Protein AF-A0A151EFY1-F1 (afdb_monomer_lite)

Secondary structure (DSSP, 8-state):
-PPPP--SEEEEEEETTEEEEEEEEEE----SEEEETTEEEEPSS-GGGSHHHHHHHHHHHHHHHHH-TTSEEEEEES----SHHHHHHHHHHBTTTBSEEEETT-HHHHHHHHHHHHHT-

Foldseek 3Di:
DDDDDDFPDWDWDDDPPDIATAETEHEFFDDQWDADPNDIDGDPQGTLSDPVNLVVLLVVLVVCCVVRVNHAYEYEYLDQDPDDPSNVSQVVCDPPSHVYHANPVDVVSVVVVVVSSVVSD

Sequence (121 aa):
MGKVGKADFAVLVDMIANRRIIAIIETKGAADRITCDDEIRKLSRPGMLRTDTVKKAISNAYQVSRAFPESLFFIVTSHVPTGGNAKCMCDLAEGDIVNKIVDITNPSDLDEMIKMIREAL

Radius of gyration: 15.98 Å; chains: 1; bounding box: 38×28×49 Å

Structure (mmCIF, N/CA/C/O backbone):
data_AF-A0A151EFY1-F1
#
_entry.id   AF-A0A151EFY1-F1
#
loop_
_atom_site.group_PDB
_atom_site.id
_atom_site.type_symbol
_atom_site.label_atom_id
_atom_site.label_alt_id
_atom_site.label_comp_id
_atom_site.label_asym_id
_atom_site.label_entity_id
_atom_site.label_seq_id
_atom_site.pdbx_PDB_ins_code
_atom_site.Cartn_x
_atom_site.Cartn_y
_atom_site.Cartn_z
_atom_site.occupancy
_atom_site.B_iso_or_equiv
_atom_site.auth_seq_id
_atom_site.auth_comp_id
_atom_site.auth_asym_id
_atom_site.auth_atom_id
_atom_site.pdbx_PDB_model_num
ATOM 1 N N . MET A 1 1 ? -25.750 8.972 -9.951 1.00 37.62 1 MET A N 1
ATOM 2 C CA . MET A 1 1 ? -25.087 8.427 -8.745 1.00 37.62 1 MET A CA 1
ATOM 3 C C . MET A 1 1 ? -23.735 7.879 -9.167 1.00 37.62 1 MET A C 1
ATOM 5 O O . MET A 1 1 ? -23.700 6.973 -9.990 1.00 37.62 1 MET A O 1
ATOM 9 N N . GLY A 1 2 ? -22.637 8.491 -8.717 1.00 41.62 2 GLY A N 1
ATOM 10 C CA . GLY A 1 2 ? -21.289 8.002 -9.025 1.00 41.62 2 GLY A CA 1
ATOM 11 C C . GLY A 1 2 ? -21.068 6.625 -8.399 1.00 41.62 2 GLY A C 1
ATOM 12 O O . GLY A 1 2 ? -21.547 6.372 -7.295 1.00 41.62 2 GLY A O 1
ATOM 13 N N . LYS A 1 3 ? -20.391 5.718 -9.112 1.00 42.47 3 LYS A N 1
ATOM 14 C CA . LYS A 1 3 ? -19.990 4.423 -8.548 1.00 42.47 3 LYS A CA 1
ATOM 15 C C . LYS A 1 3 ? -19.080 4.690 -7.346 1.00 42.47 3 LYS A C 1
ATOM 17 O O . LYS A 1 3 ? -18.066 5.364 -7.494 1.00 42.47 3 LYS A O 1
ATOM 22 N N . VAL A 1 4 ? -19.477 4.188 -6.179 1.00 54.28 4 VAL A N 1
ATOM 23 C CA . VAL A 1 4 ? -18.703 4.260 -4.932 1.00 54.28 4 VAL A CA 1
ATOM 24 C C . VAL A 1 4 ? -17.350 3.581 -5.164 1.00 54.28 4 VAL A C 1
ATOM 26 O O . VAL A 1 4 ? -17.306 2.499 -5.759 1.00 54.28 4 VAL A O 1
ATOM 29 N N . GLY A 1 5 ? -16.257 4.226 -4.744 1.00 56.97 5 GLY A N 1
ATOM 30 C CA . GLY A 1 5 ? -14.927 3.616 -4.762 1.00 56.97 5 GLY A CA 1
ATOM 31 C C . GLY A 1 5 ? -14.940 2.300 -3.983 1.00 56.97 5 GLY A C 1
ATOM 32 O O . GLY A 1 5 ? -15.571 2.208 -2.932 1.00 56.97 5 GLY A O 1
ATOM 33 N N . LYS A 1 6 ? -14.297 1.263 -4.523 1.00 72.69 6 LYS A N 1
ATOM 34 C CA . LYS A 1 6 ? -14.164 -0.040 -3.862 1.00 72.69 6 LYS A CA 1
ATOM 35 C C . LYS A 1 6 ? -12.728 -0.202 -3.388 1.00 72.69 6 LYS A C 1
ATOM 37 O O . LYS A 1 6 ? -11.820 0.042 -4.175 1.00 72.69 6 LYS A O 1
ATOM 42 N N . ALA A 1 7 ? -12.562 -0.614 -2.137 1.00 78.44 7 ALA A N 1
ATOM 43 C CA . ALA A 1 7 ? -11.296 -1.148 -1.658 1.00 78.44 7 ALA A CA 1
ATOM 44 C C . ALA A 1 7 ? -11.056 -2.537 -2.262 1.00 78.44 7 ALA A C 1
ATOM 46 O O . ALA A 1 7 ? -12.021 -3.263 -2.526 1.00 78.44 7 ALA A O 1
ATOM 47 N N . ASP A 1 8 ? -9.788 -2.910 -2.430 1.00 84.50 8 ASP A N 1
ATOM 48 C CA . ASP A 1 8 ? -9.432 -4.259 -2.871 1.00 84.50 8 ASP A CA 1
ATOM 49 C C . ASP A 1 8 ? -9.651 -5.271 -1.740 1.00 84.50 8 ASP A C 1
ATOM 51 O O . ASP A 1 8 ? -10.311 -6.291 -1.942 1.00 84.50 8 ASP A O 1
ATOM 55 N N . PHE A 1 9 ? -9.171 -4.959 -0.530 1.00 89.31 9 PHE A N 1
ATOM 56 C CA . PHE A 1 9 ? -9.396 -5.777 0.663 1.00 89.31 9 PHE A CA 1
ATOM 57 C C . PHE A 1 9 ? -9.688 -4.920 1.899 1.00 89.31 9 PHE A C 1
ATOM 59 O O . PHE A 1 9 ? -9.227 -3.784 2.019 1.00 89.31 9 PHE A O 1
ATOM 66 N N . ALA A 1 10 ? -10.430 -5.497 2.845 1.00 89.38 10 ALA A N 1
ATOM 67 C CA . ALA A 1 10 ? -10.682 -4.911 4.156 1.00 89.38 10 ALA A CA 1
ATOM 68 C C . ALA A 1 10 ? -10.626 -5.991 5.244 1.00 89.38 10 ALA A C 1
ATOM 70 O O . ALA A 1 10 ? -11.134 -7.098 5.056 1.00 89.38 10 ALA A O 1
ATOM 71 N N . VAL A 1 11 ? -10.032 -5.652 6.386 1.00 88.19 11 VAL A N 1
ATOM 72 C CA . VAL A 1 11 ? -10.035 -6.468 7.603 1.00 88.19 11 VAL A CA 1
ATOM 73 C C . VAL A 1 11 ? -11.171 -5.982 8.492 1.00 88.19 11 VAL A C 1
ATOM 75 O O . VAL A 1 11 ? -11.233 -4.802 8.846 1.00 88.19 11 VAL A O 1
ATOM 78 N N . LEU A 1 12 ? -12.078 -6.893 8.834 1.00 89.31 12 LEU A N 1
ATOM 79 C CA . LEU A 1 12 ? -13.272 -6.612 9.622 1.00 89.31 12 LEU A CA 1
ATOM 80 C C . LEU A 1 12 ? -13.205 -7.369 10.944 1.00 89.31 12 LEU A C 1
ATOM 82 O O . LEU A 1 12 ? -12.847 -8.545 10.961 1.00 89.31 12 LEU A O 1
ATOM 86 N N . VAL A 1 13 ? -13.630 -6.717 12.021 1.00 83.88 13 VAL A N 1
ATOM 87 C CA . VAL A 1 13 ? -13.929 -7.391 13.287 1.00 83.88 13 VAL A CA 1
ATOM 88 C C . VAL A 1 13 ? -15.435 -7.334 13.503 1.00 83.88 13 VAL A C 1
ATOM 90 O O . VAL A 1 13 ? -16.038 -6.259 13.480 1.00 83.88 13 VAL A O 1
ATOM 93 N N . ASP A 1 14 ? -16.041 -8.508 13.679 1.00 76.06 14 ASP A N 1
ATOM 94 C CA . ASP A 1 14 ? -17.463 -8.660 13.985 1.00 76.06 14 ASP A CA 1
ATOM 95 C C . ASP A 1 14 ? -17.622 -8.876 15.496 1.00 76.06 14 ASP A C 1
ATOM 97 O O . ASP A 1 14 ? -17.625 -10.000 15.997 1.00 76.06 14 ASP A O 1
ATOM 101 N N . MET A 1 15 ? -17.686 -7.774 16.244 1.00 65.56 15 MET A N 1
ATOM 102 C CA . MET A 1 15 ? -18.071 -7.808 17.654 1.00 65.56 15 MET A CA 1
ATOM 103 C C . MET A 1 15 ? -19.591 -7.755 17.697 1.00 65.56 15 MET A C 1
ATOM 105 O O . MET A 1 15 ? -20.138 -6.671 17.536 1.00 65.56 15 MET A O 1
ATOM 109 N N . ILE A 1 16 ? -20.243 -8.916 17.842 1.00 54.81 16 ILE A N 1
ATOM 110 C CA . ILE A 1 16 ? -21.666 -9.127 18.185 1.00 54.81 16 ILE A CA 1
ATOM 111 C C . ILE A 1 16 ? -22.492 -7.822 18.066 1.00 54.81 16 ILE A C 1
ATOM 113 O O . ILE A 1 16 ? -22.746 -7.155 19.064 1.00 54.81 16 ILE A O 1
ATOM 117 N N . ALA A 1 17 ? -22.855 -7.445 16.830 1.00 57.62 17 ALA A N 1
ATOM 118 C CA . ALA A 1 17 ? -23.658 -6.271 16.425 1.00 57.62 17 ALA A CA 1
ATOM 119 C C . ALA A 1 17 ? -22.955 -4.964 15.980 1.00 57.62 17 ALA A C 1
ATOM 121 O O . ALA A 1 17 ? -23.659 -4.071 15.509 1.00 57.62 17 ALA A O 1
ATOM 122 N N . ASN A 1 18 ? -21.624 -4.835 16.013 1.00 65.94 18 ASN A N 1
ATOM 123 C CA . ASN A 1 18 ? -20.933 -3.641 15.502 1.00 65.94 18 ASN A CA 1
ATOM 124 C C . ASN A 1 18 ? -19.696 -4.008 14.666 1.00 65.94 18 ASN A C 1
ATOM 126 O O . ASN A 1 18 ? -18.588 -4.173 15.178 1.00 65.94 18 ASN A O 1
ATOM 130 N N . ARG A 1 19 ? -19.893 -4.146 13.349 1.00 75.81 19 ARG A N 1
ATOM 131 C CA . ARG A 1 19 ? -18.801 -4.411 12.405 1.00 75.81 19 ARG A CA 1
ATOM 132 C C . ARG A 1 19 ? -17.909 -3.185 12.292 1.00 75.81 19 ARG A C 1
ATOM 134 O O . ARG A 1 19 ? -18.337 -2.155 11.773 1.00 75.81 19 ARG A O 1
ATOM 141 N N . ARG A 1 20 ? -16.658 -3.318 12.726 1.00 87.44 20 ARG A N 1
ATOM 142 C CA . ARG A 1 20 ? -15.633 -2.282 12.579 1.00 87.44 20 ARG A CA 1
ATOM 143 C C . ARG A 1 20 ? -14.654 -2.674 11.477 1.00 87.44 20 ARG A C 1
ATOM 145 O O . ARG A 1 20 ? -14.194 -3.814 11.428 1.00 87.44 20 ARG A O 1
ATOM 152 N N . ILE A 1 21 ? -14.324 -1.717 10.612 1.00 91.19 21 ILE A N 1
ATOM 153 C CA . ILE A 1 21 ? -13.206 -1.842 9.673 1.00 91.19 21 ILE A CA 1
ATOM 154 C C . ILE A 1 21 ? -11.926 -1.511 10.439 1.00 91.19 21 ILE A C 1
ATOM 156 O O . ILE A 1 21 ? -11.786 -0.401 10.946 1.00 91.19 21 ILE A O 1
ATOM 160 N N . ILE A 1 22 ? -11.016 -2.477 10.535 1.00 94.56 22 ILE A N 1
ATOM 161 C CA . ILE A 1 22 ? -9.721 -2.310 11.209 1.00 94.56 22 ILE A CA 1
ATOM 162 C C . ILE A 1 22 ? -8.680 -1.790 10.234 1.00 94.56 22 ILE A C 1
ATOM 164 O O . ILE A 1 22 ? -7.949 -0.856 10.542 1.00 94.56 22 ILE A O 1
ATOM 168 N N . ALA A 1 23 ? -8.637 -2.383 9.044 1.00 95.62 23 ALA A N 1
ATOM 169 C CA . ALA A 1 23 ? -7.678 -2.016 8.021 1.00 95.62 23 ALA A CA 1
ATOM 170 C C . ALA A 1 23 ? -8.288 -2.121 6.628 1.00 95.62 23 ALA A C 1
ATOM 172 O O . ALA A 1 23 ? -9.112 -2.996 6.356 1.00 95.62 23 ALA A O 1
ATOM 173 N N . ILE A 1 24 ? -7.834 -1.252 5.739 1.00 95.88 24 ILE A N 1
ATOM 174 C CA . ILE A 1 24 ? -8.112 -1.264 4.311 1.00 95.88 24 ILE A CA 1
ATOM 175 C C . ILE A 1 24 ? -6.784 -1.424 3.582 1.00 95.88 24 ILE A C 1
ATOM 177 O O . ILE A 1 24 ? -5.803 -0.755 3.903 1.00 95.88 24 ILE A O 1
ATOM 181 N N . ILE A 1 25 ? -6.757 -2.325 2.604 1.00 96.31 25 ILE A N 1
ATOM 182 C CA . ILE A 1 25 ? -5.566 -2.632 1.819 1.00 96.31 25 ILE A CA 1
ATOM 183 C C . ILE A 1 25 ? -5.883 -2.330 0.358 1.00 96.31 25 ILE A C 1
ATOM 185 O O . ILE A 1 25 ? -6.719 -2.989 -0.264 1.00 96.31 25 ILE A O 1
ATOM 189 N N . GLU A 1 26 ? -5.206 -1.323 -0.180 1.00 95.00 26 G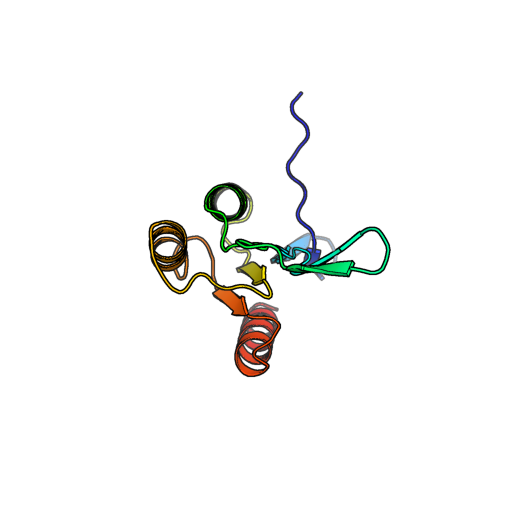LU A N 1
ATOM 190 C CA . GLU A 1 26 ? -5.267 -0.931 -1.582 1.00 95.00 26 GLU A CA 1
ATOM 191 C C . GLU A 1 26 ? -4.069 -1.527 -2.322 1.00 95.00 26 GLU A C 1
ATOM 193 O O . GLU A 1 26 ? -2.915 -1.198 -2.045 1.00 95.00 26 GLU A O 1
ATOM 198 N N . THR A 1 27 ? -4.325 -2.388 -3.298 1.00 93.44 27 THR A N 1
ATOM 199 C CA . THR A 1 27 ? -3.277 -3.062 -4.060 1.00 93.44 27 THR A CA 1
ATOM 200 C C . THR A 1 27 ? -2.998 -2.327 -5.364 1.00 93.44 27 THR A C 1
ATOM 202 O O . THR A 1 27 ? -3.875 -2.083 -6.191 1.00 93.44 27 THR A O 1
ATOM 205 N N . LYS A 1 28 ? -1.735 -1.964 -5.586 1.00 91.19 28 LYS A N 1
ATOM 206 C CA . LYS A 1 28 ? -1.270 -1.282 -6.801 1.00 91.19 28 LYS A CA 1
ATOM 207 C C . LYS A 1 28 ? -0.214 -2.108 -7.516 1.00 91.19 28 LYS A C 1
ATOM 209 O O . LYS A 1 28 ? 0.923 -1.686 -7.705 1.00 91.19 28 LYS A O 1
ATOM 214 N N . GLY A 1 29 ? -0.629 -3.291 -7.955 1.00 76.06 29 GLY A N 1
ATOM 215 C CA . GLY A 1 29 ? 0.159 -4.120 -8.859 1.00 76.06 29 GLY A CA 1
ATOM 216 C C . GLY A 1 29 ? 0.164 -3.582 -10.292 1.00 76.06 29 GLY A C 1
ATOM 217 O O . GLY A 1 29 ? -0.742 -2.871 -10.729 1.00 76.06 29 GLY A O 1
ATOM 218 N N . ALA A 1 30 ? 1.185 -3.958 -11.053 1.00 73.19 30 ALA A N 1
ATOM 219 C CA . ALA A 1 30 ? 1.134 -3.941 -12.507 1.00 73.19 30 ALA A CA 1
ATOM 220 C C . ALA A 1 30 ? 2.066 -5.012 -13.060 1.00 73.19 30 ALA A C 1
ATOM 222 O O . ALA A 1 30 ? 3.054 -5.370 -12.418 1.00 73.19 30 ALA A O 1
ATOM 223 N N . ALA A 1 31 ? 1.768 -5.468 -14.274 1.00 70.62 31 ALA A N 1
ATOM 224 C CA . ALA A 1 31 ? 2.727 -6.234 -15.049 1.00 70.62 31 ALA A CA 1
ATOM 225 C C . ALA A 1 31 ? 4.009 -5.403 -15.237 1.00 70.62 31 ALA A C 1
ATOM 227 O O . ALA A 1 31 ? 3.938 -4.217 -15.569 1.00 70.62 31 ALA A O 1
ATOM 228 N N . ASP A 1 32 ? 5.167 -6.021 -15.022 1.00 73.50 32 ASP A N 1
ATOM 229 C CA . ASP A 1 32 ? 6.484 -5.455 -15.335 1.00 73.50 32 ASP A CA 1
ATOM 230 C C . ASP A 1 32 ? 6.927 -5.812 -16.766 1.00 73.50 32 ASP A C 1
ATOM 232 O O . ASP A 1 32 ? 7.869 -5.223 -17.298 1.00 73.50 32 ASP A O 1
ATOM 236 N N . ARG A 1 33 ? 6.235 -6.764 -17.405 1.00 79.81 33 ARG A N 1
ATOM 237 C CA . ARG A 1 33 ? 6.504 -7.262 -18.754 1.00 79.81 33 ARG A CA 1
ATOM 238 C C . ARG A 1 33 ? 5.239 -7.755 -19.452 1.00 79.81 33 ARG A C 1
ATOM 240 O O . ARG A 1 33 ? 4.281 -8.160 -18.798 1.00 79.81 33 ARG A O 1
ATOM 247 N N . ILE A 1 34 ? 5.271 -7.765 -20.778 1.00 82.38 34 ILE A N 1
ATOM 248 C CA . ILE A 1 34 ? 4.275 -8.404 -21.645 1.00 82.38 34 ILE A CA 1
ATOM 249 C C . ILE A 1 34 ? 4.990 -9.297 -22.661 1.00 82.38 34 ILE A C 1
ATOM 251 O O . ILE A 1 34 ? 6.110 -8.983 -23.064 1.00 82.38 34 ILE A O 1
ATOM 255 N N . THR A 1 35 ? 4.349 -10.389 -23.071 1.00 85.06 35 THR A N 1
ATOM 256 C CA . THR A 1 35 ? 4.831 -11.241 -24.167 1.00 85.06 35 THR A CA 1
ATOM 257 C C . THR A 1 35 ? 4.082 -10.865 -25.442 1.00 85.06 35 THR A C 1
ATOM 259 O O . THR A 1 35 ? 2.851 -10.877 -25.454 1.00 85.06 35 THR A O 1
ATOM 262 N N . CYS A 1 36 ? 4.812 -10.511 -26.498 1.00 82.06 36 CYS A N 1
ATOM 263 C CA . CYS A 1 36 ? 4.274 -10.218 -27.827 1.00 82.06 36 CYS A CA 1
ATOM 264 C C . CYS A 1 36 ? 5.087 -11.009 -28.851 1.00 82.06 36 CYS A C 1
ATOM 266 O O . CYS A 1 36 ? 6.290 -10.794 -28.921 1.00 82.06 36 CYS A O 1
ATOM 268 N N . ASP A 1 37 ? 4.449 -11.897 -29.617 1.00 86.94 37 ASP A N 1
ATOM 269 C CA . ASP A 1 37 ? 5.106 -12.699 -30.664 1.00 86.94 37 ASP A CA 1
ATOM 270 C C . ASP A 1 37 ? 6.385 -13.410 -30.170 1.00 86.94 37 ASP A C 1
ATOM 272 O O . ASP A 1 37 ? 7.448 -13.304 -30.772 1.00 86.94 37 ASP A O 1
ATOM 276 N N . ASP A 1 38 ? 6.290 -14.074 -29.011 1.00 86.81 38 ASP A N 1
ATOM 277 C CA . ASP A 1 38 ? 7.396 -14.732 -28.290 1.00 86.81 38 ASP A CA 1
ATOM 278 C C . ASP A 1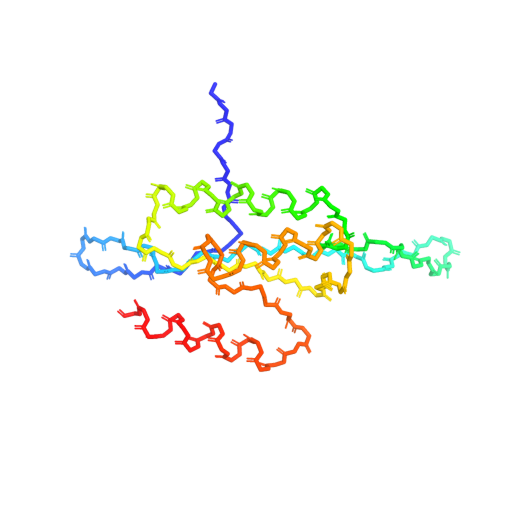 38 ? 8.528 -13.806 -27.784 1.00 86.81 38 ASP A C 1
ATOM 280 O O . ASP A 1 38 ? 9.450 -14.262 -27.103 1.00 86.81 38 ASP A O 1
ATOM 284 N N . GLU A 1 39 ? 8.430 -12.488 -27.987 1.00 86.44 39 GLU A N 1
ATOM 285 C CA . GLU A 1 39 ? 9.328 -11.497 -27.389 1.00 86.44 39 GLU A CA 1
ATOM 286 C C . GLU A 1 39 ? 8.805 -10.971 -26.044 1.00 86.44 39 GLU A C 1
ATOM 288 O O . GLU A 1 39 ? 7.666 -10.513 -25.911 1.00 86.44 39 GLU A O 1
ATOM 293 N N . ILE A 1 40 ? 9.678 -10.951 -25.030 1.00 86.06 40 ILE A N 1
ATOM 294 C CA . ILE A 1 40 ? 9.386 -10.344 -23.725 1.00 86.06 40 ILE A CA 1
ATOM 295 C C . ILE A 1 40 ? 9.719 -8.851 -23.771 1.00 86.06 40 ILE A C 1
ATOM 297 O O . ILE A 1 40 ? 10.887 -8.460 -23.823 1.00 86.06 40 ILE A O 1
ATOM 301 N N . ARG A 1 41 ? 8.700 -7.996 -23.655 1.00 84.12 41 ARG A N 1
ATOM 302 C CA . ARG A 1 41 ? 8.855 -6.537 -23.562 1.00 84.12 41 ARG A CA 1
ATOM 303 C C . ARG A 1 41 ? 8.651 -6.067 -22.129 1.00 84.12 41 ARG A C 1
ATOM 305 O O . ARG A 1 41 ? 7.563 -6.217 -21.578 1.00 84.12 41 ARG A O 1
ATOM 312 N N . LYS A 1 42 ? 9.683 -5.466 -21.526 1.00 83.56 42 LYS A N 1
ATOM 313 C CA . LYS A 1 42 ? 9.580 -4.834 -20.200 1.00 83.56 42 LYS A CA 1
ATOM 314 C C . LYS A 1 42 ? 8.831 -3.506 -20.282 1.00 83.56 42 LYS A C 1
ATOM 316 O O . LYS A 1 42 ? 9.073 -2.694 -21.173 1.00 83.56 42 LYS A O 1
ATOM 321 N N . LEU A 1 43 ? 7.954 -3.267 -19.317 1.00 78.25 43 LEU A N 1
ATOM 322 C CA . LEU A 1 43 ? 7.237 -2.009 -19.159 1.00 78.25 43 LEU A CA 1
ATOM 323 C C . LEU A 1 43 ? 8.103 -1.024 -18.366 1.00 78.25 43 LEU A C 1
ATOM 325 O O . LEU A 1 43 ? 8.682 -1.368 -17.341 1.00 78.25 43 LEU A O 1
ATOM 329 N N . SER A 1 44 ? 8.194 0.220 -18.838 1.00 74.50 44 SER A N 1
ATOM 330 C CA . SER A 1 44 ? 9.119 1.216 -18.277 1.00 74.50 44 SER A CA 1
ATOM 331 C C . SER A 1 44 ? 8.680 1.787 -16.926 1.00 74.50 44 SER A C 1
ATOM 333 O O . SER A 1 44 ? 9.513 2.276 -16.166 1.00 74.50 44 SER A O 1
ATOM 335 N N . ARG A 1 45 ? 7.374 1.766 -16.630 1.00 74.44 45 ARG A N 1
ATOM 336 C CA . ARG A 1 45 ? 6.780 2.322 -15.402 1.00 74.44 45 ARG A CA 1
ATOM 337 C C . ARG A 1 45 ? 5.597 1.474 -14.912 1.00 74.44 45 ARG A C 1
ATOM 339 O O . ARG A 1 45 ? 4.448 1.873 -15.102 1.00 74.44 45 ARG A O 1
ATOM 346 N N . PRO A 1 46 ? 5.834 0.292 -14.331 1.00 81.50 46 PRO A N 1
ATOM 347 C CA . PRO A 1 46 ? 4.790 -0.490 -13.674 1.00 81.50 46 PRO A CA 1
ATOM 348 C C . PRO A 1 46 ? 4.282 0.162 -12.377 1.00 81.50 46 PRO A C 1
ATOM 350 O O . PRO A 1 46 ? 5.020 0.813 -11.640 1.00 81.50 46 PRO A O 1
ATOM 353 N N . GLY A 1 47 ? 2.996 -0.045 -12.093 1.00 83.69 47 GLY A N 1
ATOM 354 C CA . GLY A 1 47 ? 2.395 0.182 -10.781 1.00 83.69 47 GLY A CA 1
ATOM 355 C C . GLY A 1 47 ? 2.524 1.626 -10.311 1.00 83.69 47 GLY A C 1
ATOM 356 O O . GLY A 1 47 ? 2.227 2.569 -11.052 1.00 83.69 47 GLY A O 1
ATOM 357 N N . MET A 1 48 ? 2.991 1.783 -9.073 1.00 91.38 48 MET A N 1
ATOM 358 C CA . MET A 1 48 ? 3.171 3.085 -8.428 1.00 91.38 48 MET A CA 1
ATOM 359 C C . MET A 1 48 ? 4.311 3.923 -9.029 1.00 91.38 48 MET A C 1
ATOM 361 O O . MET A 1 48 ? 4.378 5.118 -8.755 1.00 91.38 48 MET A O 1
ATOM 365 N N . LEU A 1 49 ? 5.138 3.391 -9.942 1.00 88.25 49 LEU A N 1
ATOM 366 C CA . LEU A 1 49 ? 6.095 4.221 -10.696 1.00 88.25 49 LEU A CA 1
ATOM 367 C C . LEU A 1 49 ? 5.401 5.221 -11.636 1.00 88.25 49 LEU A C 1
ATOM 369 O O . LEU A 1 49 ? 6.034 6.163 -12.123 1.00 88.25 49 LEU A O 1
ATOM 373 N N . ARG A 1 50 ? 4.099 5.045 -11.896 1.00 88.94 50 ARG A N 1
ATOM 374 C CA . ARG A 1 50 ? 3.277 6.031 -12.601 1.00 88.94 50 ARG A CA 1
ATOM 375 C C . ARG A 1 50 ? 2.593 6.960 -11.610 1.00 88.94 50 ARG A C 1
ATOM 377 O O . ARG A 1 50 ? 1.810 6.543 -10.760 1.00 88.94 50 ARG A O 1
ATOM 384 N N . THR A 1 51 ? 2.805 8.256 -11.805 1.00 91.38 51 THR A N 1
ATOM 385 C CA . THR A 1 51 ? 2.194 9.321 -11.001 1.00 91.38 51 THR A CA 1
ATOM 386 C C . THR A 1 51 ? 0.663 9.240 -10.972 1.00 91.38 51 THR A C 1
ATOM 388 O O . THR A 1 51 ? 0.067 9.549 -9.947 1.00 91.38 51 THR A O 1
ATOM 391 N N . ASP A 1 52 ? -0.000 8.816 -12.054 1.00 91.31 52 ASP A N 1
ATOM 392 C CA . ASP A 1 52 ? -1.463 8.666 -12.060 1.00 91.31 52 ASP A CA 1
ATOM 393 C C . ASP A 1 52 ? -1.938 7.556 -11.107 1.00 91.31 52 ASP A C 1
ATOM 395 O O . ASP A 1 52 ? -2.993 7.684 -10.489 1.00 91.31 52 ASP A O 1
ATOM 399 N N . THR A 1 53 ? -1.144 6.492 -10.957 1.00 92.19 53 THR A N 1
ATOM 400 C CA . THR A 1 53 ? -1.439 5.373 -10.056 1.00 92.19 53 THR A CA 1
ATOM 401 C C . THR A 1 53 ? -1.286 5.815 -8.599 1.00 92.19 53 THR A C 1
ATOM 403 O O . THR A 1 53 ? -2.179 5.551 -7.794 1.00 92.19 53 THR A O 1
ATOM 406 N N . VAL A 1 54 ? -0.244 6.600 -8.295 1.00 95.12 54 VAL A N 1
ATOM 407 C CA . VAL A 1 54 ? -0.040 7.215 -6.969 1.00 95.12 54 VAL A CA 1
ATOM 408 C C . VAL A 1 54 ? -1.188 8.157 -6.613 1.00 95.12 54 VAL A C 1
ATOM 410 O O . VAL A 1 54 ? -1.776 8.036 -5.544 1.00 95.12 54 VAL A O 1
ATOM 413 N N . LYS A 1 55 ? -1.583 9.041 -7.540 1.00 95.00 55 LYS A N 1
ATOM 414 C CA . LYS A 1 55 ? -2.708 9.969 -7.341 1.00 95.00 55 LYS A CA 1
ATOM 415 C C . LYS A 1 55 ? -4.010 9.243 -7.001 1.00 95.00 55 LYS A C 1
ATOM 417 O O . LYS A 1 55 ? -4.733 9.681 -6.113 1.00 95.00 55 LYS A O 1
ATOM 422 N N . LYS A 1 56 ? -4.305 8.133 -7.685 1.00 93.25 56 LYS A N 1
ATOM 423 C CA . LYS A 1 56 ? -5.493 7.308 -7.408 1.00 93.25 56 LYS A CA 1
ATOM 424 C C . LYS A 1 56 ? -5.428 6.686 -6.012 1.00 93.25 56 LYS A C 1
ATOM 426 O O . LYS A 1 56 ? -6.411 6.754 -5.286 1.00 93.25 56 LYS A O 1
ATOM 431 N N . ALA A 1 57 ? -4.281 6.120 -5.634 1.00 94.81 57 ALA A N 1
ATOM 432 C CA . ALA A 1 57 ? -4.106 5.497 -4.322 1.00 94.81 57 ALA A CA 1
ATOM 433 C C . ALA A 1 57 ? -4.257 6.517 -3.178 1.00 94.81 57 ALA A C 1
ATOM 435 O O . ALA A 1 57 ? -5.029 6.294 -2.252 1.00 94.81 57 ALA A O 1
ATOM 436 N N . ILE A 1 58 ? -3.611 7.679 -3.296 1.00 96.19 58 ILE A N 1
ATOM 437 C CA . ILE A 1 58 ? -3.707 8.778 -2.321 1.00 96.19 58 ILE A CA 1
ATOM 438 C C . ILE A 1 58 ? -5.128 9.347 -2.257 1.00 96.19 58 ILE A C 1
ATOM 440 O O . ILE A 1 58 ? -5.641 9.633 -1.179 1.00 96.19 58 ILE A O 1
ATOM 444 N N . SER A 1 59 ? -5.804 9.479 -3.401 1.00 95.50 59 SER A N 1
ATOM 445 C CA . SER A 1 59 ? -7.199 9.925 -3.430 1.00 95.50 59 SER A CA 1
ATOM 446 C C . SER A 1 59 ? -8.136 8.941 -2.722 1.00 95.50 59 SER A C 1
ATOM 448 O O . SER A 1 59 ? -9.087 9.387 -2.077 1.00 95.50 59 SER A O 1
ATOM 450 N N . ASN A 1 60 ? -7.883 7.631 -2.810 1.00 94.56 60 ASN A N 1
ATOM 451 C CA . ASN A 1 60 ? -8.621 6.626 -2.042 1.00 94.56 60 ASN A CA 1
ATOM 452 C C . ASN A 1 60 ? -8.304 6.730 -0.544 1.00 94.56 60 ASN A C 1
ATOM 454 O O . ASN A 1 60 ? -9.236 6.780 0.256 1.00 94.56 60 ASN A O 1
ATOM 458 N N . ALA A 1 61 ? -7.025 6.848 -0.177 1.00 96.19 61 ALA A N 1
ATOM 459 C CA . ALA A 1 61 ? -6.590 7.015 1.211 1.00 96.19 61 ALA A CA 1
ATOM 460 C C . ALA A 1 61 ? -7.272 8.219 1.880 1.00 96.19 61 ALA A C 1
ATOM 462 O O . ALA A 1 61 ? -7.834 8.101 2.964 1.00 96.19 61 ALA A O 1
ATOM 463 N N . TYR A 1 62 ? -7.326 9.359 1.184 1.00 96.25 62 TYR A N 1
ATOM 464 C CA . TYR A 1 62 ? -8.002 10.554 1.683 1.00 96.25 62 TYR A CA 1
ATOM 465 C C . TYR A 1 62 ? -9.510 10.346 1.879 1.00 96.25 62 TYR A C 1
ATOM 467 O O . TYR A 1 62 ? -10.081 10.825 2.851 1.00 96.25 62 TYR A O 1
ATOM 475 N N . GLN A 1 63 ? -10.188 9.639 0.972 1.00 94.62 63 GLN A N 1
ATOM 476 C CA . GLN A 1 63 ? -11.613 9.339 1.150 1.00 94.62 63 GLN A CA 1
ATOM 477 C C . GLN A 1 63 ? -11.843 8.435 2.366 1.00 94.62 63 GLN A C 1
ATOM 479 O O . GLN A 1 63 ? -12.768 8.678 3.143 1.00 94.62 63 GLN A O 1
ATOM 484 N N . VAL A 1 64 ? -10.984 7.430 2.557 1.00 93.50 64 VAL A N 1
ATOM 485 C CA . VAL A 1 64 ? -11.051 6.532 3.712 1.00 93.50 64 VAL A CA 1
ATOM 486 C C . VAL A 1 64 ? -10.790 7.281 5.008 1.00 93.50 64 VAL A C 1
ATOM 488 O O . VAL A 1 64 ? -11.581 7.130 5.930 1.00 93.50 64 VAL A O 1
ATOM 491 N N . SER A 1 65 ? -9.770 8.136 5.081 1.00 94.75 65 SER A N 1
ATOM 492 C CA . SER A 1 65 ? -9.459 8.862 6.319 1.00 94.75 65 SER A CA 1
ATOM 493 C C . SER A 1 65 ? -10.597 9.778 6.783 1.00 94.75 65 SER A C 1
ATOM 495 O O . SER A 1 65 ? -10.696 10.099 7.963 1.00 94.75 65 SER A O 1
ATOM 497 N N . ARG A 1 66 ? -11.504 10.176 5.878 1.00 95.00 66 ARG A N 1
ATOM 498 C CA . ARG A 1 66 ? -12.722 10.933 6.215 1.00 95.00 66 ARG A CA 1
ATOM 499 C C . ARG A 1 66 ? -13.917 10.052 6.561 1.00 95.00 66 ARG A C 1
ATOM 501 O O . ARG A 1 66 ? -14.708 10.435 7.416 1.00 95.00 66 ARG A O 1
ATOM 508 N N . ALA A 1 67 ? -14.078 8.917 5.886 1.00 91.50 67 ALA A N 1
ATOM 509 C CA . ALA A 1 67 ? -15.218 8.023 6.092 1.00 91.50 67 ALA A CA 1
ATOM 510 C C . ALA A 1 67 ? -15.021 7.065 7.279 1.00 91.50 67 ALA A C 1
ATOM 512 O O . ALA A 1 67 ? -15.973 6.751 7.990 1.00 91.50 67 ALA A O 1
ATOM 513 N N . PHE A 1 68 ? -13.786 6.614 7.487 1.00 91.62 68 PHE A N 1
ATOM 514 C CA . PHE A 1 68 ? -13.372 5.617 8.469 1.00 91.62 68 PHE A CA 1
ATOM 515 C C . PHE A 1 68 ? -12.064 6.069 9.151 1.00 91.62 68 PHE A C 1
ATOM 517 O O . PHE A 1 68 ? -11.027 5.424 8.981 1.00 91.62 68 PHE A O 1
ATOM 524 N N . PRO A 1 69 ? -12.087 7.179 9.915 1.00 92.50 69 PRO A N 1
ATOM 525 C CA . PRO A 1 69 ? -10.880 7.796 10.483 1.00 92.50 69 PRO A CA 1
ATOM 526 C C . PRO A 1 69 ? -10.098 6.877 11.433 1.00 92.50 69 PRO A C 1
ATOM 528 O O . PRO A 1 69 ? -8.895 7.032 11.587 1.00 92.50 69 PRO A O 1
ATOM 531 N N . GLU A 1 70 ? -10.774 5.899 12.035 1.00 92.12 70 GLU A N 1
ATOM 532 C CA . GLU A 1 70 ? -10.195 4.933 12.977 1.00 92.12 70 GLU A CA 1
ATOM 533 C C . GLU A 1 70 ? -9.644 3.663 12.304 1.00 92.12 70 GLU A C 1
ATOM 535 O O . GLU A 1 70 ? -9.269 2.714 12.999 1.00 92.12 70 GLU A O 1
ATOM 540 N N . SER A 1 71 ? -9.696 3.588 10.968 1.00 94.31 71 SER A N 1
ATOM 541 C CA . SER A 1 71 ? -9.204 2.441 10.201 1.00 94.31 71 SER A CA 1
ATOM 542 C C . SER A 1 71 ? -7.806 2.708 9.661 1.00 94.31 71 SER A C 1
ATOM 544 O O . SER A 1 71 ? -7.503 3.806 9.197 1.00 94.31 71 SER A O 1
ATOM 546 N N . LEU A 1 72 ? -6.964 1.678 9.685 1.00 97.44 72 LEU A N 1
ATOM 547 C CA . LEU A 1 72 ? -5.662 1.716 9.039 1.00 97.44 72 LEU A CA 1
ATOM 548 C C . LEU A 1 72 ? -5.839 1.677 7.516 1.00 97.44 72 LEU A C 1
ATOM 550 O O . LEU A 1 72 ? -6.678 0.935 7.004 1.00 97.44 72 LEU A O 1
ATOM 554 N N . PHE A 1 73 ? -5.018 2.414 6.778 1.00 97.94 73 PHE A N 1
ATOM 555 C CA . PHE A 1 73 ? -4.981 2.370 5.321 1.00 97.94 73 PHE A CA 1
ATOM 556 C C . PHE A 1 73 ? -3.578 2.033 4.824 1.00 97.94 73 PHE A C 1
ATOM 558 O O . PHE A 1 73 ? -2.616 2.754 5.091 1.00 97.94 73 PHE A O 1
ATOM 565 N N . PHE A 1 74 ? -3.473 0.955 4.053 1.00 98.12 74 PHE A N 1
ATOM 566 C CA . PHE A 1 74 ? -2.224 0.481 3.472 1.00 98.12 74 PHE A CA 1
ATOM 567 C C . PHE A 1 74 ? -2.274 0.542 1.952 1.00 98.12 74 PHE A C 1
ATOM 569 O O . PHE A 1 74 ? -3.277 0.171 1.339 1.00 98.12 74 PHE A O 1
ATOM 576 N N . ILE A 1 75 ? -1.164 0.946 1.338 1.00 97.25 75 ILE A N 1
ATOM 577 C CA . ILE A 1 75 ? -0.950 0.765 -0.100 1.00 97.25 75 ILE A CA 1
ATOM 578 C C . ILE A 1 75 ? 0.063 -0.357 -0.272 1.00 97.25 75 ILE A C 1
ATOM 580 O O . ILE A 1 75 ? 1.209 -0.207 0.129 1.00 97.25 75 ILE A O 1
ATOM 584 N N . VAL A 1 76 ? -0.332 -1.459 -0.901 1.00 95.81 76 VAL A N 1
ATOM 585 C CA . VAL A 1 76 ? 0.557 -2.595 -1.176 1.00 95.81 76 VAL A CA 1
ATOM 586 C C . VAL A 1 76 ? 0.955 -2.578 -2.645 1.00 95.81 76 VAL A C 1
ATOM 588 O O . VAL A 1 76 ? 0.105 -2.542 -3.538 1.00 95.81 76 VAL A O 1
ATOM 591 N N . THR A 1 77 ? 2.253 -2.609 -2.924 1.00 94.56 77 THR A N 1
ATOM 592 C CA . THR A 1 77 ? 2.795 -2.561 -4.287 1.00 94.56 77 THR A CA 1
ATOM 593 C C . THR A 1 77 ? 4.057 -3.409 -4.391 1.00 94.56 77 THR A C 1
ATOM 595 O O . THR A 1 77 ? 4.744 -3.636 -3.407 1.00 94.56 77 THR A O 1
ATOM 598 N N . SER A 1 78 ? 4.380 -3.871 -5.596 1.00 91.44 78 SER A N 1
ATOM 599 C CA . SER A 1 78 ? 5.689 -4.464 -5.916 1.00 91.44 78 SER A CA 1
ATOM 600 C C . SER A 1 78 ? 6.688 -3.454 -6.478 1.00 91.44 78 SER A C 1
ATOM 602 O O . SER A 1 78 ? 7.796 -3.818 -6.852 1.00 91.44 78 SER A O 1
ATOM 604 N N . HIS A 1 79 ? 6.277 -2.193 -6.620 1.00 91.94 79 HIS A N 1
ATOM 605 C CA . HIS A 1 79 ? 7.074 -1.152 -7.260 1.00 91.94 79 HIS A CA 1
ATOM 606 C C . HIS A 1 79 ? 6.941 0.161 -6.492 1.00 91.94 79 HIS A C 1
ATOM 608 O O . HIS A 1 79 ? 6.162 1.038 -6.879 1.00 91.94 79 HIS A O 1
ATOM 614 N N . VAL A 1 80 ? 7.673 0.290 -5.387 1.00 93.69 80 VAL A N 1
ATOM 615 C CA . VAL A 1 80 ? 7.713 1.527 -4.600 1.00 93.69 80 VAL A CA 1
ATOM 616 C C . VAL A 1 80 ? 8.518 2.598 -5.354 1.00 93.69 80 VAL A C 1
ATOM 618 O O . VAL A 1 80 ? 9.617 2.319 -5.841 1.00 93.69 80 VAL A O 1
ATOM 621 N N . PRO A 1 81 ? 8.006 3.834 -5.502 1.00 93.50 81 PRO A N 1
ATOM 622 C CA . PRO A 1 81 ? 8.757 4.910 -6.141 1.00 93.50 81 PRO A CA 1
ATOM 623 C C . PRO A 1 81 ? 10.004 5.300 -5.347 1.00 93.50 81 PRO A C 1
ATOM 625 O O . PRO A 1 81 ? 9.915 5.635 -4.173 1.00 93.50 81 PRO A O 1
ATOM 628 N N . THR A 1 82 ? 11.156 5.364 -6.013 1.00 94.19 82 THR A N 1
ATOM 629 C CA . THR A 1 82 ? 12.430 5.782 -5.397 1.00 94.19 82 THR A CA 1
ATOM 630 C C . THR A 1 82 ? 12.839 7.216 -5.741 1.00 94.19 82 THR A C 1
ATOM 632 O O . THR A 1 82 ? 13.830 7.716 -5.214 1.00 94.19 82 THR A O 1
ATOM 635 N N . GLY A 1 83 ? 12.079 7.918 -6.593 1.00 94.62 83 GLY A N 1
ATOM 636 C CA . GLY A 1 83 ? 12.363 9.304 -6.967 1.00 94.62 83 GLY A CA 1
ATOM 637 C C . GLY A 1 83 ? 11.216 10.040 -7.667 1.00 94.62 83 GLY A C 1
ATOM 638 O O . GLY A 1 83 ? 10.179 9.468 -8.017 1.00 94.62 83 GLY A O 1
ATOM 639 N N . GLY A 1 84 ? 11.427 11.342 -7.879 1.00 94.69 84 GLY A N 1
ATOM 640 C CA . GLY A 1 84 ? 10.499 12.238 -8.570 1.00 94.69 84 GLY A CA 1
ATOM 641 C C . GLY A 1 84 ? 9.174 12.465 -7.833 1.00 94.69 84 GLY A C 1
ATOM 642 O O . GLY A 1 84 ? 9.029 12.172 -6.648 1.00 94.69 84 GLY A O 1
ATOM 643 N N . ASN A 1 85 ? 8.178 12.973 -8.565 1.00 95.19 85 ASN A N 1
ATOM 644 C CA . ASN A 1 85 ? 6.878 13.354 -7.995 1.00 95.19 85 ASN A CA 1
ATOM 645 C C . ASN A 1 85 ? 6.120 12.174 -7.373 1.00 95.19 85 ASN A C 1
ATOM 647 O O . ASN A 1 85 ? 5.376 12.367 -6.421 1.00 95.19 85 ASN A O 1
ATOM 651 N N . ALA A 1 86 ? 6.291 10.962 -7.914 1.00 94.50 86 ALA A N 1
ATOM 652 C CA . ALA A 1 86 ? 5.684 9.760 -7.349 1.00 94.50 86 ALA A CA 1
ATOM 653 C C . ALA A 1 86 ? 6.190 9.510 -5.920 1.00 94.50 86 ALA A C 1
ATOM 655 O O . ALA A 1 86 ? 5.370 9.374 -5.020 1.00 94.50 86 ALA A O 1
ATOM 656 N N . LYS A 1 87 ? 7.514 9.555 -5.705 1.00 96.56 87 LYS A N 1
ATOM 657 C CA . LYS A 1 87 ? 8.112 9.427 -4.371 1.00 96.56 87 LYS A CA 1
ATOM 658 C C . LYS A 1 87 ? 7.684 10.564 -3.448 1.00 96.56 87 LYS A C 1
A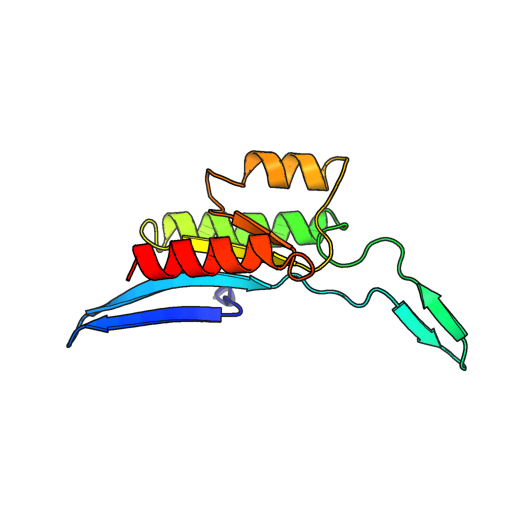TOM 660 O O . LYS A 1 87 ? 7.220 10.295 -2.355 1.00 96.56 87 LYS A O 1
ATOM 665 N N . CYS A 1 88 ? 7.763 11.812 -3.911 1.00 97.44 88 CYS A N 1
ATOM 666 C CA . CYS A 1 88 ? 7.382 12.969 -3.096 1.00 97.44 88 CYS A CA 1
ATOM 667 C C . CYS A 1 88 ? 5.939 12.866 -2.575 1.00 97.44 88 CYS A C 1
ATOM 669 O O . CYS A 1 88 ? 5.692 13.125 -1.405 1.00 97.44 88 CYS A O 1
ATOM 671 N N . MET A 1 89 ? 4.990 12.443 -3.414 1.00 97.38 89 MET A N 1
ATOM 672 C CA . MET A 1 89 ? 3.609 12.234 -2.974 1.00 97.38 89 MET A CA 1
ATOM 673 C C . MET A 1 89 ? 3.471 11.073 -1.979 1.00 97.38 89 MET A C 1
ATOM 675 O O . MET A 1 89 ? 2.682 11.184 -1.049 1.00 97.38 89 MET A O 1
ATOM 679 N N . CYS A 1 90 ? 4.213 9.978 -2.174 1.00 97.38 90 CYS A N 1
ATOM 680 C CA . CYS A 1 90 ? 4.247 8.861 -1.229 1.00 97.38 90 CYS A CA 1
ATOM 681 C C . CYS A 1 90 ? 4.789 9.303 0.137 1.00 97.38 90 CYS A C 1
ATOM 683 O O . CYS A 1 90 ? 4.114 9.100 1.137 1.00 97.38 90 CYS A O 1
ATOM 685 N N . ASP A 1 91 ? 5.939 9.983 0.154 1.00 97.88 91 ASP A N 1
ATOM 686 C CA . ASP A 1 91 ? 6.593 10.474 1.373 1.00 97.88 91 ASP A CA 1
ATOM 687 C C . ASP A 1 91 ? 5.703 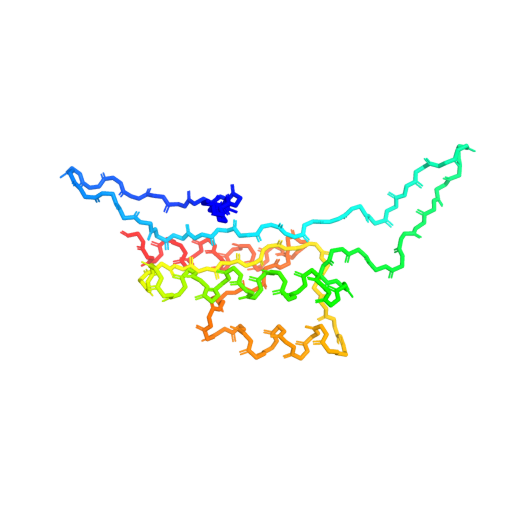11.449 2.163 1.00 97.88 91 ASP A C 1
ATOM 689 O O . ASP A 1 91 ? 5.767 11.492 3.384 1.00 97.88 91 ASP A O 1
ATOM 693 N N . LEU A 1 92 ? 4.889 12.255 1.469 1.00 97.62 92 LEU A N 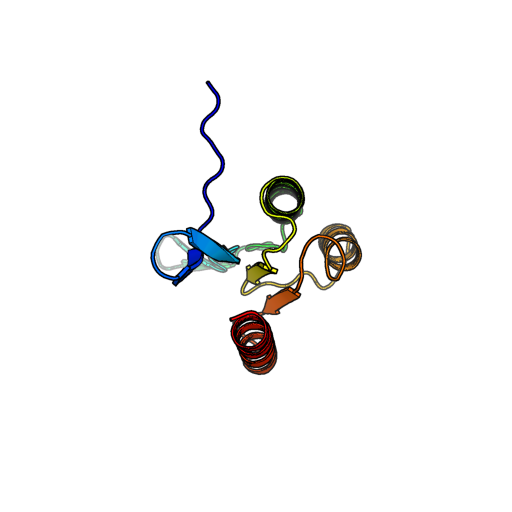1
ATOM 694 C CA . LEU A 1 92 ? 3.949 13.185 2.103 1.00 97.62 92 LEU A CA 1
ATOM 695 C C . LEU A 1 92 ? 2.695 12.493 2.651 1.00 97.62 92 LEU A C 1
ATOM 697 O O . LEU A 1 92 ? 2.077 13.015 3.571 1.00 97.62 92 LEU A O 1
ATOM 701 N N . ALA A 1 93 ? 2.273 11.384 2.044 1.00 97.62 93 ALA A N 1
ATOM 702 C CA . ALA A 1 93 ? 1.044 10.689 2.419 1.00 97.62 93 ALA A CA 1
ATOM 703 C C . ALA A 1 93 ? 1.271 9.640 3.516 1.00 97.62 93 ALA A C 1
ATOM 705 O O . ALA A 1 93 ? 0.375 9.409 4.331 1.00 97.62 93 ALA A O 1
ATOM 706 N N . GLU A 1 94 ? 2.433 8.984 3.510 1.00 97.88 94 GLU A N 1
ATOM 707 C CA . GLU A 1 94 ? 2.797 7.954 4.479 1.00 97.88 94 GLU A CA 1
ATOM 708 C C . GLU A 1 94 ? 3.040 8.556 5.871 1.00 97.88 94 GLU A C 1
ATOM 710 O O . GLU A 1 94 ? 3.745 9.549 6.026 1.00 97.88 94 GLU A O 1
ATOM 715 N N . GLY A 1 95 ? 2.416 7.969 6.892 1.00 96.25 95 GLY A N 1
ATOM 716 C CA . GLY A 1 95 ? 2.373 8.493 8.258 1.00 96.25 95 GLY A CA 1
ATOM 717 C C . GLY A 1 95 ? 1.285 9.547 8.514 1.00 96.25 95 GLY A C 1
ATOM 718 O O . GLY A 1 95 ? 1.041 9.864 9.675 1.00 96.25 95 GLY A O 1
ATOM 719 N N . ASP A 1 96 ? 0.616 10.057 7.473 1.00 96.50 96 ASP A N 1
ATOM 720 C CA . ASP A 1 96 ? -0.521 10.988 7.586 1.00 96.50 96 ASP A CA 1
ATOM 721 C C . ASP A 1 96 ? -1.845 10.285 7.244 1.00 96.50 96 ASP A C 1
ATOM 723 O O . ASP A 1 96 ? -2.565 9.816 8.123 1.00 96.50 96 ASP A O 1
ATOM 727 N N . ILE A 1 97 ? -2.149 10.149 5.951 1.00 96.88 97 ILE A N 1
ATOM 728 C CA . ILE A 1 97 ? -3.393 9.521 5.467 1.00 96.88 97 ILE A CA 1
ATOM 729 C C . ILE A 1 97 ? -3.201 8.073 5.008 1.00 96.88 97 ILE A C 1
ATOM 731 O O . ILE A 1 97 ? -4.178 7.372 4.753 1.00 96.88 97 ILE A O 1
ATOM 735 N N . VAL A 1 98 ? -1.951 7.633 4.864 1.00 98.00 98 VAL A N 1
ATOM 736 C CA . VAL A 1 98 ? -1.568 6.248 4.584 1.00 98.00 98 VAL A CA 1
ATOM 737 C C . VAL A 1 98 ? -0.707 5.781 5.745 1.00 98.00 98 VAL A C 1
ATOM 739 O O . VAL A 1 98 ? 0.329 6.373 6.014 1.00 98.00 98 VAL A O 1
ATOM 742 N N . ASN A 1 99 ? -1.093 4.709 6.427 1.00 98.38 99 ASN A N 1
ATOM 743 C CA . ASN A 1 99 ? -0.318 4.205 7.559 1.00 98.38 99 ASN A CA 1
ATOM 744 C C . ASN A 1 99 ? 1.018 3.614 7.118 1.00 98.38 99 ASN A C 1
ATOM 746 O O . ASN A 1 99 ? 2.017 3.819 7.799 1.00 98.38 99 ASN A O 1
ATOM 750 N N . LYS A 1 100 ? 1.029 2.890 5.993 1.00 97.88 100 LYS A N 1
ATOM 751 C CA . LYS A 1 100 ? 2.258 2.370 5.391 1.00 97.88 100 LYS A CA 1
ATOM 752 C C . LYS A 1 100 ? 2.094 2.097 3.898 1.00 97.88 100 LYS A C 1
ATOM 754 O O . LYS A 1 100 ? 1.048 1.603 3.457 1.00 97.88 100 LYS A O 1
ATOM 759 N N . ILE A 1 101 ? 3.135 2.384 3.126 1.00 97.62 101 ILE A N 1
ATOM 760 C CA . ILE A 1 101 ? 3.302 1.914 1.753 1.00 97.62 101 ILE A CA 1
ATOM 761 C C . ILE A 1 101 ? 4.195 0.678 1.815 1.00 97.62 101 ILE A C 1
ATOM 763 O O . ILE A 1 101 ? 5.361 0.747 2.179 1.00 97.62 101 ILE A O 1
ATOM 767 N N . VAL A 1 102 ? 3.621 -0.470 1.486 1.00 97.06 102 VAL A N 1
ATOM 768 C CA . VAL A 1 102 ? 4.218 -1.786 1.705 1.00 97.06 102 VAL A CA 1
ATOM 769 C C . VAL A 1 102 ? 4.796 -2.303 0.398 1.00 97.06 102 VAL A C 1
ATOM 771 O O . VAL A 1 102 ? 4.053 -2.498 -0.575 1.00 97.06 102 VAL A O 1
ATOM 774 N N . ASP A 1 103 ? 6.102 -2.567 0.383 1.00 94.69 103 ASP A N 1
ATOM 775 C CA . ASP A 1 103 ? 6.728 -3.339 -0.682 1.00 94.69 103 ASP A CA 1
ATOM 776 C C . ASP A 1 103 ? 6.481 -4.837 -0.455 1.00 94.69 103 ASP A C 1
ATOM 778 O O . ASP A 1 103 ? 7.072 -5.463 0.421 1.00 94.69 103 ASP A O 1
ATOM 782 N N . ILE A 1 104 ? 5.620 -5.446 -1.274 1.00 91.56 104 ILE A N 1
ATOM 783 C CA . ILE A 1 104 ? 5.303 -6.886 -1.199 1.00 91.56 104 ILE A CA 1
ATOM 784 C C . ILE A 1 104 ? 6.528 -7.776 -1.475 1.00 91.56 104 ILE A C 1
ATOM 786 O O . ILE A 1 104 ? 6.502 -8.970 -1.184 1.00 91.56 104 ILE A O 1
ATOM 790 N N . THR A 1 105 ? 7.589 -7.222 -2.068 1.00 90.25 105 THR A N 1
ATOM 791 C CA . THR A 1 105 ? 8.848 -7.933 -2.312 1.00 90.25 105 THR A CA 1
ATOM 792 C C . THR A 1 105 ? 9.798 -7.874 -1.117 1.00 90.25 105 THR A C 1
ATOM 794 O O . THR A 1 105 ? 10.768 -8.633 -1.086 1.00 90.25 105 THR A O 1
ATOM 797 N N . ASN A 1 106 ? 9.501 -7.036 -0.116 1.00 93.88 106 ASN A N 1
ATOM 798 C CA . ASN A 1 106 ? 10.246 -6.932 1.127 1.00 93.88 106 ASN A CA 1
ATOM 799 C C . ASN A 1 106 ? 9.475 -7.592 2.291 1.00 93.88 106 ASN A C 1
ATOM 801 O O . ASN A 1 106 ? 8.505 -7.020 2.793 1.00 93.88 106 ASN A O 1
ATOM 805 N N . PRO A 1 107 ? 9.907 -8.768 2.785 1.00 93.12 107 PRO A N 1
ATOM 806 C CA . PRO A 1 107 ? 9.229 -9.454 3.884 1.00 93.12 107 PRO A CA 1
ATOM 807 C C . PRO A 1 107 ? 9.073 -8.609 5.154 1.00 93.12 107 PRO A C 1
ATOM 809 O O . PRO A 1 107 ? 8.048 -8.714 5.822 1.00 93.12 107 PRO A O 1
ATOM 812 N N . SER A 1 108 ? 10.035 -7.731 5.467 1.00 96.75 108 SER A N 1
ATOM 813 C CA . SER A 1 108 ? 9.950 -6.904 6.677 1.00 96.75 108 SER A CA 1
ATOM 814 C C . SER A 1 108 ? 8.786 -5.915 6.633 1.00 96.75 108 SER A C 1
ATOM 816 O O . SER A 1 108 ? 8.157 -5.669 7.659 1.00 96.75 108 SER A O 1
ATOM 818 N N . ASP A 1 109 ? 8.473 -5.371 5.453 1.00 95.81 109 ASP A N 1
ATOM 819 C CA . ASP A 1 109 ? 7.362 -4.428 5.288 1.00 95.81 109 ASP A CA 1
ATOM 820 C C . ASP A 1 109 ? 6.019 -5.125 5.526 1.00 95.81 109 ASP A C 1
ATOM 822 O O . ASP A 1 109 ? 5.097 -4.543 6.104 1.00 95.81 109 ASP A O 1
ATOM 826 N N . LEU A 1 110 ? 5.913 -6.388 5.102 1.00 93.81 110 LEU A N 1
ATOM 827 C CA . LEU A 1 110 ? 4.727 -7.211 5.324 1.00 93.81 110 LEU A CA 1
ATOM 828 C C . LEU A 1 110 ? 4.555 -7.566 6.795 1.00 93.81 110 LEU A C 1
ATOM 830 O O . LEU A 1 110 ? 3.445 -7.452 7.317 1.00 93.81 110 LEU A O 1
ATOM 834 N N . ASP A 1 111 ? 5.638 -7.956 7.464 1.00 97.12 111 ASP A N 1
ATOM 835 C CA . ASP A 1 111 ? 5.619 -8.258 8.894 1.00 97.12 111 ASP A CA 1
ATOM 836 C C . ASP A 1 111 ? 5.192 -7.033 9.713 1.00 97.12 111 ASP A C 1
ATOM 838 O O . ASP A 1 111 ? 4.377 -7.151 10.632 1.00 97.12 111 ASP A O 1
ATOM 842 N N . GLU A 1 112 ? 5.676 -5.845 9.346 1.00 97.62 112 GLU A N 1
ATOM 843 C CA . GLU A 1 112 ? 5.284 -4.587 9.980 1.00 97.62 112 GLU A CA 1
ATOM 844 C C . GLU A 1 112 ? 3.798 -4.274 9.757 1.00 97.62 112 GLU A C 1
ATOM 846 O O . GLU A 1 112 ? 3.084 -3.996 10.721 1.00 97.62 112 GLU A O 1
ATOM 851 N N . MET A 1 113 ? 3.291 -4.406 8.524 1.00 97.12 113 MET A N 1
ATOM 852 C CA . MET A 1 113 ? 1.862 -4.232 8.230 1.00 97.12 113 MET A CA 1
ATOM 853 C C . MET A 1 113 ? 0.997 -5.194 9.057 1.00 97.12 113 MET A C 1
ATOM 855 O O . MET A 1 113 ? 0.009 -4.781 9.668 1.00 97.12 113 MET A O 1
ATOM 859 N N . ILE A 1 114 ? 1.363 -6.479 9.107 1.00 95.69 114 ILE A N 1
ATOM 860 C CA . ILE A 1 114 ? 0.629 -7.494 9.875 1.00 95.69 114 ILE A CA 1
ATOM 861 C C . ILE A 1 114 ? 0.652 -7.161 11.367 1.00 95.69 114 ILE A C 1
ATOM 863 O O . ILE A 1 114 ? -0.374 -7.297 12.037 1.00 95.69 114 ILE A O 1
ATOM 867 N N . LYS A 1 115 ? 1.798 -6.722 11.893 1.00 97.94 115 LYS A N 1
ATOM 868 C CA . LYS A 1 115 ? 1.927 -6.290 13.285 1.00 97.94 115 LYS A CA 1
ATOM 869 C C . LYS A 1 115 ? 0.975 -5.131 13.592 1.00 97.94 115 LYS A C 1
ATOM 871 O O . LYS A 1 115 ? 0.202 -5.250 14.537 1.00 97.94 115 LYS A O 1
ATOM 876 N N . MET A 1 116 ? 0.956 -4.085 12.764 1.00 97.56 116 MET A N 1
ATOM 877 C CA . MET A 1 116 ? 0.055 -2.936 12.938 1.00 97.56 116 MET A CA 1
ATOM 878 C C . MET A 1 116 ? -1.421 -3.351 12.924 1.00 97.56 116 MET A C 1
ATOM 880 O O . MET A 1 116 ? -2.199 -2.898 13.757 1.00 97.56 116 MET A O 1
ATOM 884 N N . ILE A 1 117 ? -1.810 -4.249 12.009 1.00 95.25 117 ILE A N 1
ATOM 885 C CA . ILE A 1 117 ? -3.183 -4.772 11.955 1.00 95.25 117 ILE A CA 1
ATOM 886 C C . ILE A 1 117 ? -3.525 -5.522 13.245 1.00 95.25 117 ILE A C 1
ATOM 888 O O . ILE A 1 117 ? -4.609 -5.331 13.782 1.00 95.25 117 ILE A O 1
ATOM 892 N N . ARG A 1 118 ? -2.615 -6.364 13.752 1.00 94.19 118 ARG A N 1
ATOM 893 C CA . ARG A 1 118 ? -2.831 -7.136 14.986 1.00 94.19 118 ARG A CA 1
ATOM 894 C C . ARG A 1 118 ? -2.932 -6.260 16.228 1.00 94.19 118 ARG A C 1
ATOM 896 O O . ARG A 1 118 ? -3.701 -6.592 17.115 1.00 94.19 118 ARG A O 1
ATOM 903 N N . GLU A 1 119 ? -2.163 -5.180 16.292 1.00 94.62 119 GLU A N 1
ATOM 904 C CA . GLU A 1 119 ? -2.219 -4.213 17.395 1.00 94.62 119 GLU A CA 1
ATOM 905 C C . GLU A 1 119 ? -3.513 -3.383 17.385 1.00 94.62 119 GLU A C 1
ATOM 907 O O . GLU A 1 119 ? -3.888 -2.826 18.413 1.00 94.62 119 GLU A O 1
ATOM 912 N N . ALA A 1 120 ? -4.200 -3.315 16.240 1.00 89.94 120 ALA A N 1
ATOM 913 C CA . ALA A 1 120 ? -5.470 -2.613 16.073 1.00 89.94 120 ALA A CA 1
ATOM 914 C C . ALA A 1 120 ? -6.718 -3.512 16.216 1.00 89.94 120 ALA A C 1
ATOM 916 O O . ALA A 1 120 ? -7.834 -2.984 16.168 1.00 89.94 120 ALA A O 1
ATOM 917 N N . LEU A 1 121 ? -6.544 -4.836 16.353 1.00 82.50 121 LEU A N 1
ATOM 918 C CA . LEU A 1 121 ? -7.612 -5.796 16.680 1.00 82.50 121 LEU A CA 1
ATOM 919 C C . LEU A 1 121 ? -8.041 -5.660 18.147 1.00 82.50 121 LEU A C 1
ATOM 921 O O . LEU A 1 121 ? -9.272 -5.666 18.376 1.00 82.50 121 LEU A O 1
#

pLDDT: mean 88.32, std 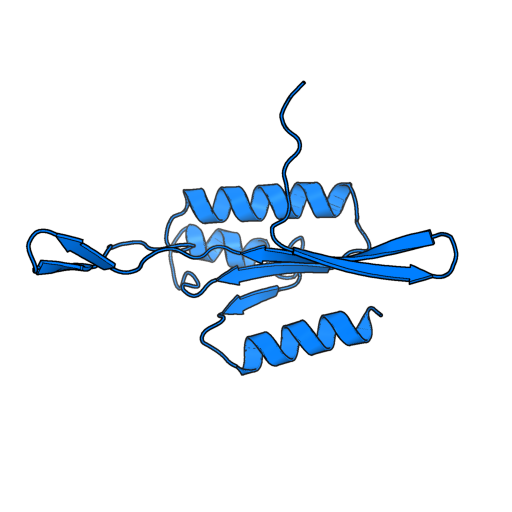12.33, range [37.62, 98.38]